Protein AF-A0A5B7CXS8-F1 (afdb_monomer)

Foldseek 3Di:
DDDDDDDDPDPVPVVVLVVVLLVLLVPDDDLVSSVVSCCVDPVVVVVDDSVNSVVSNVVSVCVVVVVPDD

pLDDT: mean 74.78, std 15.46, range [39.06, 89.12]

Sequence (70 aa):
MTFSPEHCGIVPFFFFAAAQIWELGQQKQNTMEFAEAVDDSDLEAFGFTDDFIFELWGAITDAKAGRLKK

Structure (mmCIF, N/CA/C/O backbone):
data_AF-A0A5B7CXS8-F1
#
_entry.id   AF-A0A5B7CXS8-F1
#
loop_
_atom_site.group_PDB
_atom_site.id
_atom_site.type_symbol
_atom_site.label_atom_id
_atom_site.label_alt_id
_atom_site.label_comp_id
_atom_site.label_asym_id
_atom_site.label_entity_id
_atom_site.label_seq_id
_atom_site.pdbx_PDB_ins_code
_atom_site.Cartn_x
_atom_site.Cartn_y
_atom_site.Cartn_z
_atom_site.occupancy
_atom_site.B_iso_or_equiv
_atom_site.auth_seq_id
_atom_site.auth_comp_id
_atom_site.auth_asym_id
_atom_site.auth_atom_id
_atom_site.pdbx_PDB_model_num
ATOM 1 N N . MET A 1 1 ? -12.387 -20.757 -6.357 1.00 39.44 1 MET A N 1
ATOM 2 C CA . MET A 1 1 ? -12.693 -19.729 -7.371 1.00 39.44 1 MET A CA 1
ATOM 3 C C . MET A 1 1 ? -11.482 -19.667 -8.282 1.00 39.44 1 MET A C 1
ATOM 5 O O . MET A 1 1 ? -10.535 -18.959 -7.991 1.00 39.44 1 MET A O 1
ATOM 9 N N . THR A 1 2 ? -11.433 -20.546 -9.277 1.00 39.97 2 THR A N 1
ATOM 10 C CA . THR A 1 2 ? -10.317 -20.656 -10.224 1.00 39.97 2 THR A CA 1
ATOM 11 C C . THR A 1 2 ? -10.618 -19.746 -11.405 1.00 39.97 2 THR A C 1
ATOM 13 O O . THR A 1 2 ? -11.517 -20.045 -12.191 1.00 39.97 2 THR A O 1
ATOM 16 N N . PHE A 1 3 ? -9.931 -18.608 -11.473 1.00 41.66 3 PHE A N 1
ATOM 17 C CA . PHE A 1 3 ? -10.035 -17.659 -12.576 1.00 41.66 3 PHE A CA 1
ATOM 18 C C . PHE A 1 3 ? -9.212 -18.203 -13.752 1.00 41.66 3 PHE A C 1
ATOM 20 O O . PHE A 1 3 ? -8.012 -18.433 -13.621 1.00 41.66 3 PHE A O 1
ATOM 27 N N . SER A 1 4 ? -9.884 -18.512 -14.860 1.00 39.06 4 SER A N 1
ATOM 28 C CA . SER A 1 4 ? -9.279 -19.091 -16.063 1.00 39.06 4 SER A CA 1
ATOM 29 C C . SER A 1 4 ? -8.705 -17.964 -16.938 1.00 39.06 4 SER A C 1
ATOM 31 O O . SER A 1 4 ? -9.443 -17.014 -17.215 1.00 39.06 4 SER A O 1
ATOM 33 N N . PRO A 1 5 ? -7.420 -18.003 -17.341 1.00 58.84 5 PRO A N 1
ATOM 34 C CA . PRO A 1 5 ? -6.783 -16.898 -18.040 1.00 58.84 5 PRO A CA 1
ATOM 35 C C . PRO A 1 5 ? -6.811 -17.151 -19.545 1.00 58.84 5 PRO A C 1
ATOM 37 O O . PRO A 1 5 ? -5.875 -17.698 -20.121 1.00 58.84 5 PRO A O 1
ATOM 40 N N . GLU A 1 6 ? -7.877 -16.729 -20.213 1.00 55.12 6 GLU A N 1
ATOM 41 C CA . GLU A 1 6 ? -7.863 -16.655 -21.667 1.00 55.12 6 GLU A CA 1
ATOM 42 C C . GLU A 1 6 ? -8.600 -15.399 -22.144 1.00 55.12 6 GLU A C 1
ATOM 44 O O . GLU A 1 6 ? -9.786 -15.221 -21.891 1.00 55.12 6 GLU A O 1
ATOM 49 N N . HIS A 1 7 ? -7.861 -14.545 -22.860 1.00 50.44 7 HIS A N 1
ATOM 50 C CA . HIS A 1 7 ? -8.323 -13.387 -23.638 1.00 50.44 7 HIS A CA 1
ATOM 51 C C . HIS A 1 7 ? -8.673 -12.093 -22.877 1.00 50.44 7 HIS A C 1
ATOM 53 O O . HIS A 1 7 ? -9.829 -11.854 -22.552 1.00 50.44 7 HIS A O 1
ATOM 59 N N . CYS A 1 8 ? -7.715 -11.160 -22.761 1.00 39.06 8 CYS A N 1
ATOM 60 C CA . CYS A 1 8 ? -7.918 -9.795 -23.283 1.00 39.06 8 CYS A CA 1
ATOM 61 C C . CYS A 1 8 ? -6.613 -8.982 -23.290 1.00 39.06 8 CYS A C 1
ATOM 63 O O . CYS A 1 8 ? -5.910 -8.902 -22.289 1.00 39.06 8 CYS A O 1
ATOM 65 N N . GLY A 1 9 ? -6.279 -8.371 -24.426 1.00 47.03 9 GLY A N 1
ATOM 66 C CA . GLY A 1 9 ? -5.065 -7.577 -24.598 1.00 47.03 9 GLY A CA 1
ATOM 67 C C . GLY A 1 9 ? -5.082 -6.267 -23.806 1.00 47.03 9 GLY A C 1
ATOM 68 O O . GLY A 1 9 ? -6.083 -5.562 -23.792 1.00 47.03 9 GLY A O 1
ATOM 69 N N . ILE A 1 10 ? -3.937 -5.942 -23.198 1.00 54.94 10 ILE A N 1
ATOM 70 C CA . ILE A 1 10 ? -3.439 -4.612 -22.780 1.00 54.94 10 ILE A CA 1
ATOM 71 C C . ILE A 1 10 ? -4.237 -3.861 -21.685 1.00 54.94 10 ILE A C 1
ATOM 73 O O . ILE A 1 10 ? -3.621 -3.191 -20.863 1.00 54.94 10 ILE A O 1
ATOM 77 N N . VAL A 1 11 ? -5.560 -4.006 -21.583 1.00 48.06 11 VAL A N 1
ATOM 78 C CA . VAL A 1 11 ? -6.405 -3.342 -20.567 1.00 48.06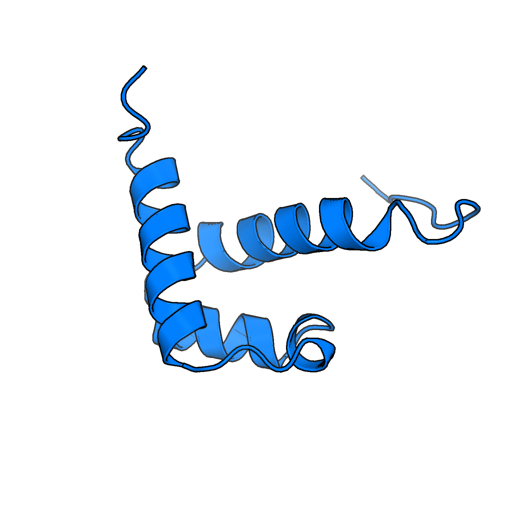 11 VAL A CA 1
ATOM 79 C C . VAL A 1 11 ? -6.697 -4.115 -19.260 1.00 48.06 11 VAL A C 1
ATOM 81 O O . VAL A 1 11 ? -7.015 -3.440 -18.282 1.00 48.06 11 VAL A O 1
ATOM 84 N N . PRO A 1 12 ? -6.565 -5.457 -19.125 1.00 55.97 12 PRO A N 1
ATOM 85 C CA . PRO A 1 12 ? -6.857 -6.116 -17.844 1.00 55.97 12 PRO A CA 1
ATOM 86 C C . PRO A 1 12 ? -5.701 -6.067 -16.834 1.00 55.97 12 PRO A C 1
ATOM 88 O O . PRO A 1 12 ? -5.925 -6.317 -15.652 1.00 55.97 12 PRO A O 1
ATOM 91 N N . PHE A 1 13 ? -4.481 -5.728 -17.263 1.00 54.06 13 PHE A N 1
ATOM 92 C CA . PHE A 1 13 ? -3.295 -5.820 -16.404 1.00 54.06 13 PHE A CA 1
ATOM 93 C C . PHE A 1 13 ? -3.346 -4.838 -15.224 1.00 54.06 13 PHE A C 1
ATOM 95 O O . PHE A 1 13 ? -3.052 -5.216 -14.097 1.00 54.06 13 PHE A O 1
ATOM 102 N N . PHE A 1 14 ? -3.806 -3.602 -15.449 1.00 58.12 14 PHE A N 1
ATOM 103 C CA . PHE A 1 14 ? -3.857 -2.575 -14.399 1.00 58.12 14 PHE A CA 1
ATOM 104 C C . PHE A 1 14 ? -4.968 -2.810 -13.367 1.00 58.12 14 PHE A C 1
ATOM 106 O O . PHE A 1 14 ? -4.759 -2.592 -12.175 1.00 58.12 14 PHE A O 1
ATOM 113 N N . PHE A 1 15 ? -6.144 -3.279 -13.801 1.00 61.84 15 PHE A N 1
ATOM 114 C CA . PHE A 1 15 ? -7.219 -3.628 -12.866 1.00 61.84 15 PHE A CA 1
ATOM 115 C C . PHE A 1 15 ? -6.829 -4.838 -12.013 1.00 61.84 15 PHE A C 1
ATOM 117 O O . PHE A 1 15 ? -7.052 -4.845 -10.804 1.00 61.84 15 PHE A O 1
ATOM 124 N N . PHE A 1 16 ? -6.191 -5.835 -12.630 1.00 67.56 16 PHE A N 1
ATOM 125 C CA . PHE A 1 16 ? -5.703 -7.006 -11.916 1.00 67.56 16 PHE A CA 1
ATOM 126 C C . PHE A 1 16 ? -4.554 -6.656 -10.959 1.00 67.56 16 PHE A C 1
ATOM 128 O O . PHE A 1 16 ? -4.543 -7.142 -9.837 1.00 67.56 16 PHE A O 1
ATOM 135 N N . ALA A 1 17 ? -3.647 -5.750 -11.339 1.00 73.00 17 ALA A N 1
ATOM 136 C CA . ALA A 1 17 ? -2.587 -5.255 -10.459 1.00 73.00 17 ALA A CA 1
ATOM 137 C C . ALA A 1 17 ? -3.151 -4.582 -9.198 1.00 73.00 17 ALA A C 1
ATOM 139 O O . ALA A 1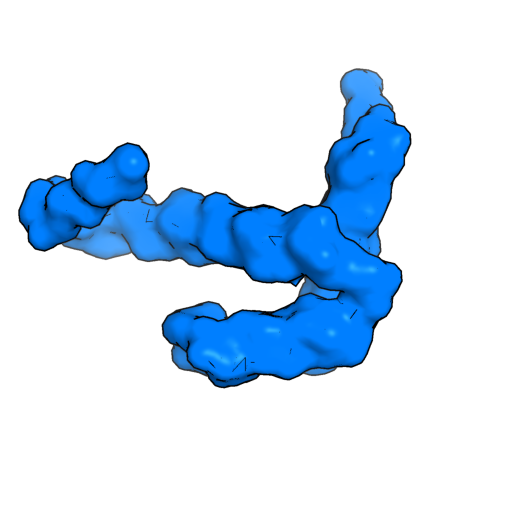 17 ? -2.712 -4.889 -8.095 1.00 73.00 17 ALA A O 1
ATOM 140 N N . ALA A 1 18 ? -4.170 -3.728 -9.335 1.00 78.25 18 ALA A N 1
ATOM 141 C CA . ALA A 1 18 ? -4.813 -3.089 -8.186 1.00 78.25 18 ALA A CA 1
ATOM 142 C C . ALA A 1 18 ? -5.510 -4.102 -7.257 1.00 78.25 18 ALA A C 1
ATOM 144 O O . ALA A 1 18 ? -5.411 -3.988 -6.035 1.00 78.25 18 ALA A O 1
ATOM 145 N N . ALA A 1 19 ? -6.188 -5.105 -7.826 1.00 81.75 19 ALA A N 1
ATOM 146 C CA . ALA A 1 19 ? -6.795 -6.182 -7.049 1.00 81.75 19 ALA A CA 1
ATOM 147 C C . ALA A 1 19 ? -5.734 -7.021 -6.318 1.00 81.75 19 ALA A C 1
ATOM 149 O O . ALA A 1 19 ? -5.878 -7.256 -5.123 1.00 81.75 19 ALA A O 1
ATOM 150 N N . GLN A 1 20 ? -4.639 -7.384 -6.993 1.00 84.00 20 GLN A N 1
ATOM 151 C CA . GLN A 1 20 ? -3.525 -8.112 -6.382 1.00 84.00 20 GLN A CA 1
ATOM 152 C C . GLN A 1 20 ? -2.872 -7.319 -5.249 1.00 84.00 20 GLN A C 1
ATOM 154 O O . GLN A 1 20 ? -2.660 -7.864 -4.174 1.00 84.00 20 GLN A O 1
ATOM 159 N N . ILE A 1 21 ? -2.611 -6.024 -5.444 1.00 85.06 21 ILE A N 1
ATOM 160 C CA . ILE A 1 21 ? -2.092 -5.134 -4.394 1.00 85.06 21 ILE A CA 1
ATOM 161 C C . ILE A 1 21 ? -2.992 -5.168 -3.155 1.00 85.06 21 ILE A C 1
ATOM 163 O O . ILE A 1 21 ? -2.505 -5.260 -2.027 1.00 85.06 21 ILE A O 1
ATOM 167 N N . TRP A 1 22 ? -4.308 -5.079 -3.359 1.00 85.94 22 TRP A N 1
ATOM 168 C CA . TRP A 1 22 ? -5.278 -5.135 -2.272 1.00 85.94 22 TRP A CA 1
ATOM 169 C C . TRP A 1 22 ? -5.253 -6.502 -1.577 1.00 85.94 22 TRP A C 1
ATOM 171 O O . TRP A 1 22 ? -5.147 -6.542 -0.353 1.00 85.94 22 TRP A O 1
ATOM 181 N N . GLU A 1 23 ? -5.246 -7.603 -2.335 1.00 84.56 23 GLU A N 1
ATOM 182 C CA . GLU A 1 23 ? -5.164 -8.969 -1.800 1.00 84.56 23 GLU A CA 1
ATOM 183 C C . GLU A 1 23 ? -3.879 -9.226 -1.007 1.00 84.56 23 GLU A C 1
ATOM 185 O O . GLU A 1 23 ? -3.935 -9.810 0.079 1.00 84.56 23 GLU A O 1
ATOM 190 N N . LEU A 1 24 ? -2.742 -8.716 -1.482 1.00 85.56 24 LEU A N 1
ATOM 191 C CA . LEU A 1 24 ? -1.466 -8.786 -0.779 1.00 85.56 24 LEU A CA 1
ATOM 192 C C . LEU A 1 24 ? -1.503 -7.931 0.490 1.00 85.56 24 LEU A C 1
ATOM 194 O O . LEU A 1 24 ? -1.177 -8.421 1.564 1.00 85.56 24 LEU A O 1
ATOM 198 N N . GLY A 1 25 ? -1.953 -6.676 0.418 1.00 84.12 25 GLY A N 1
ATOM 199 C CA . GLY A 1 25 ? -1.914 -5.754 1.556 1.00 84.12 25 GLY A CA 1
ATOM 200 C C . GLY A 1 25 ? -2.973 -6.001 2.631 1.00 84.12 25 GLY A C 1
ATOM 201 O O . GLY A 1 25 ? -2.700 -5.807 3.816 1.00 84.12 25 GLY A O 1
ATOM 202 N N . GLN A 1 26 ? -4.171 -6.474 2.278 1.00 83.38 26 GLN A N 1
ATOM 203 C CA . GLN A 1 26 ? -5.262 -6.673 3.243 1.00 83.38 26 GLN A CA 1
ATOM 204 C C . GLN A 1 26 ? -4.928 -7.733 4.305 1.00 83.38 26 GLN A C 1
ATOM 206 O O . GLN A 1 26 ? -5.390 -7.618 5.451 1.00 83.38 26 GLN A 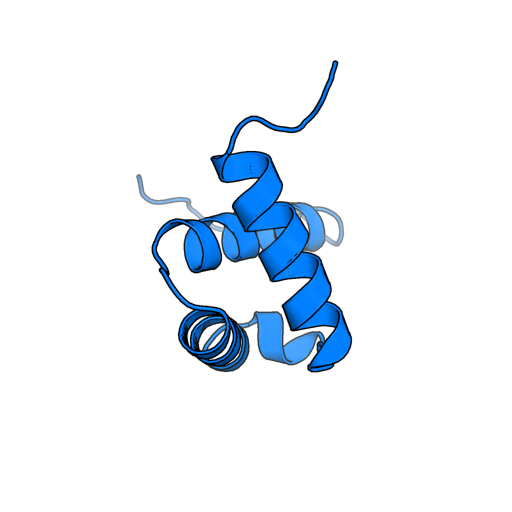O 1
ATOM 211 N N . GLN A 1 27 ? -4.136 -8.746 3.925 1.00 81.38 27 GLN A N 1
ATOM 212 C CA . GLN A 1 27 ? -3.723 -9.856 4.788 1.00 81.38 27 GLN A CA 1
ATOM 213 C C . GLN A 1 27 ? -2.512 -9.523 5.666 1.00 81.38 27 GLN A C 1
ATOM 215 O O . GLN A 1 27 ? -2.293 -10.199 6.671 1.00 81.38 27 GLN A O 1
ATOM 220 N N . LYS A 1 28 ? -1.748 -8.482 5.327 1.00 85.00 28 LYS A N 1
ATOM 221 C CA . LYS A 1 28 ? -0.567 -8.069 6.091 1.00 85.00 28 LYS A CA 1
ATOM 222 C C . LYS A 1 28 ? -0.939 -7.098 7.208 1.00 85.00 28 LYS A C 1
ATOM 224 O O . LYS A 1 28 ? -1.999 -6.462 7.197 1.00 85.00 28 LYS A O 1
ATOM 229 N N . GLN A 1 29 ? -0.067 -7.013 8.210 1.00 78.50 29 GLN A N 1
ATOM 230 C CA . GLN A 1 29 ? -0.239 -6.123 9.364 1.00 78.50 29 GLN A CA 1
ATOM 231 C C . GLN A 1 29 ? 0.790 -4.992 9.410 1.00 78.50 29 GLN A C 1
ATOM 233 O O . GLN A 1 29 ? 0.545 -3.992 10.082 1.00 78.50 29 GLN A O 1
ATOM 238 N N . ASN A 1 30 ? 1.900 -5.118 8.677 1.00 82.81 30 ASN A N 1
ATOM 239 C CA . ASN A 1 30 ? 3.011 -4.174 8.701 1.00 82.81 30 ASN A CA 1
ATOM 240 C C . ASN A 1 30 ? 3.480 -3.836 7.282 1.00 82.81 30 ASN A C 1
ATOM 242 O O . ASN A 1 30 ? 3.482 -4.702 6.408 1.00 82.81 30 ASN A O 1
ATOM 246 N N . THR A 1 31 ? 3.954 -2.603 7.074 1.00 84.69 31 THR A N 1
ATOM 247 C CA . THR A 1 31 ? 4.457 -2.130 5.771 1.00 84.69 31 THR A CA 1
ATOM 248 C C . THR A 1 31 ? 5.603 -2.983 5.237 1.00 84.69 31 THR A C 1
ATOM 250 O O . THR A 1 31 ? 5.655 -3.238 4.045 1.00 84.69 31 THR A O 1
ATOM 253 N N . MET A 1 32 ? 6.487 -3.469 6.112 1.00 86.38 32 MET A N 1
ATOM 254 C CA . MET A 1 32 ? 7.616 -4.319 5.719 1.00 86.38 32 MET A CA 1
ATOM 255 C C . MET A 1 32 ? 7.155 -5.652 5.112 1.00 86.38 32 MET A C 1
ATOM 257 O O . MET A 1 32 ? 7.680 -6.069 4.090 1.00 86.38 32 MET A O 1
ATOM 261 N N . GLU A 1 33 ? 6.129 -6.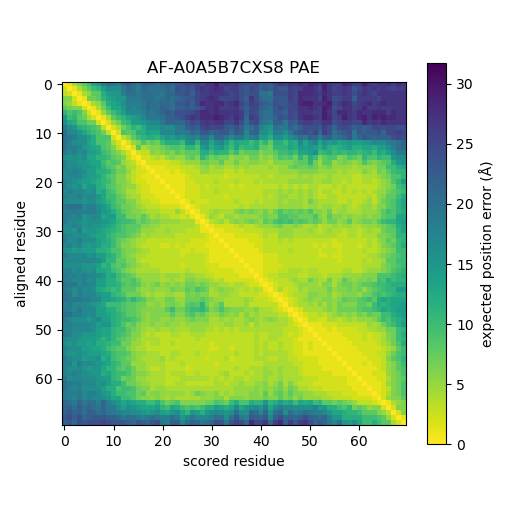288 5.687 1.00 88.12 33 GLU A N 1
ATOM 262 C CA . GLU A 1 33 ? 5.580 -7.535 5.133 1.00 88.12 33 GLU A CA 1
ATOM 263 C C . GLU A 1 33 ? 4.771 -7.304 3.851 1.00 88.12 33 GLU A C 1
ATOM 265 O O . GLU A 1 33 ? 4.581 -8.226 3.060 1.00 88.12 33 GLU A O 1
ATOM 270 N N . PHE A 1 34 ? 4.236 -6.093 3.676 1.00 87.38 34 PHE A N 1
ATOM 271 C CA . PHE A 1 34 ? 3.593 -5.685 2.434 1.00 87.38 34 PHE A CA 1
ATOM 272 C C . PHE A 1 34 ? 4.629 -5.435 1.333 1.00 87.38 34 PHE A C 1
ATOM 274 O O . PHE A 1 34 ? 4.439 -5.933 0.232 1.00 87.38 34 PHE A O 1
ATOM 281 N N . ALA A 1 35 ? 5.731 -4.746 1.641 1.00 87.50 35 ALA A N 1
ATOM 282 C CA . ALA A 1 35 ? 6.843 -4.526 0.717 1.00 87.50 35 ALA A CA 1
ATOM 283 C C . ALA A 1 35 ? 7.424 -5.857 0.217 1.00 87.50 35 ALA A C 1
ATOM 285 O O . ALA A 1 35 ? 7.473 -6.085 -0.984 1.00 87.50 35 ALA A O 1
ATOM 286 N N . GLU A 1 36 ? 7.729 -6.781 1.134 1.00 87.94 36 GLU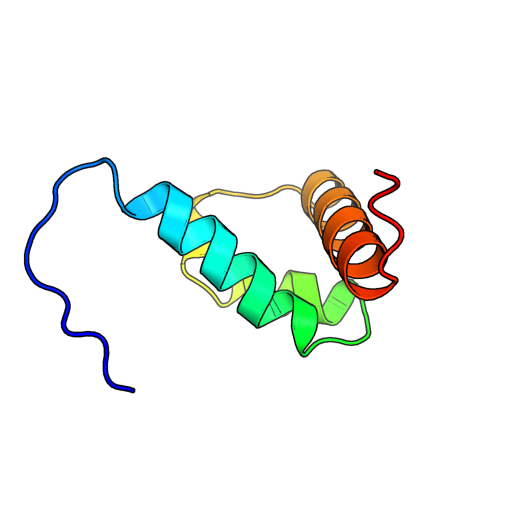 A N 1
ATOM 287 C CA . GLU A 1 36 ? 8.232 -8.117 0.785 1.00 87.94 36 GLU A CA 1
ATOM 288 C C . GLU A 1 36 ? 7.251 -8.893 -0.108 1.00 87.94 36 GLU A C 1
ATOM 290 O O . GLU A 1 36 ? 7.655 -9.559 -1.052 1.00 87.94 36 GLU A O 1
ATOM 295 N N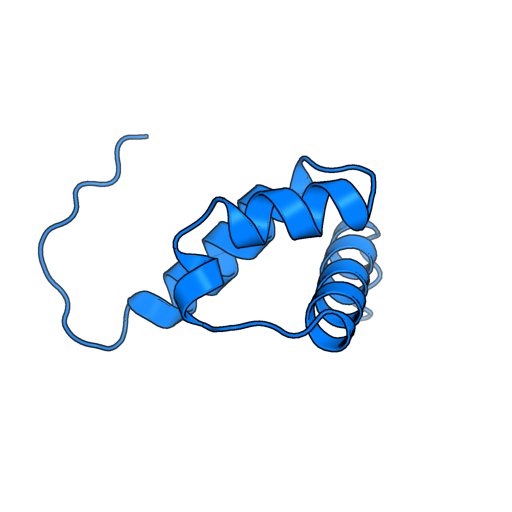 . ALA A 1 37 ? 5.945 -8.781 0.148 1.00 86.62 37 ALA A N 1
ATOM 296 C CA . ALA A 1 37 ? 4.933 -9.449 -0.665 1.00 86.62 37 ALA A CA 1
ATOM 297 C C . ALA A 1 37 ? 4.765 -8.824 -2.060 1.00 86.62 37 ALA A C 1
ATOM 299 O O . ALA A 1 37 ? 4.358 -9.519 -2.990 1.00 86.62 37 ALA A O 1
ATOM 300 N N . VAL A 1 38 ? 5.039 -7.525 -2.204 1.00 84.81 38 VAL A N 1
ATOM 301 C CA . VAL A 1 38 ? 5.045 -6.833 -3.498 1.00 84.81 38 VAL A CA 1
ATOM 302 C C . VAL A 1 38 ? 6.278 -7.228 -4.312 1.00 84.81 38 VAL A C 1
ATOM 304 O O . VAL A 1 38 ? 6.116 -7.507 -5.499 1.00 84.81 38 VAL A O 1
ATOM 307 N N . ASP A 1 39 ? 7.447 -7.319 -3.674 1.00 85.06 39 ASP A N 1
ATOM 308 C CA . ASP A 1 39 ? 8.697 -7.781 -4.298 1.00 85.06 39 ASP A CA 1
ATOM 309 C C . ASP A 1 39 ? 8.627 -9.266 -4.706 1.00 85.06 39 ASP A C 1
ATOM 311 O O . ASP A 1 39 ? 9.074 -9.640 -5.782 1.00 85.06 39 ASP A O 1
ATOM 315 N N . ASP A 1 40 ? 7.988 -10.130 -3.908 1.00 85.31 40 ASP A N 1
ATOM 316 C CA . ASP A 1 40 ? 7.803 -11.555 -4.254 1.00 85.31 40 ASP A CA 1
ATOM 317 C C . ASP A 1 40 ? 6.766 -11.781 -5.381 1.00 85.31 40 ASP A C 1
ATOM 319 O O . ASP A 1 40 ? 6.619 -12.888 -5.900 1.00 85.31 40 ASP A O 1
ATOM 323 N N . SER A 1 41 ? 6.031 -10.736 -5.777 1.00 82.81 41 SER A N 1
ATOM 324 C CA . SER A 1 41 ? 4.961 -10.806 -6.778 1.00 82.81 41 SER A CA 1
ATOM 325 C C . SER A 1 41 ? 5.372 -10.208 -8.127 1.00 82.81 41 SER A C 1
ATOM 327 O O . SER A 1 41 ? 6.291 -9.403 -8.228 1.00 82.81 41 SER A O 1
ATOM 329 N N . ASP A 1 42 ? 4.575 -10.455 -9.175 1.00 79.50 42 ASP A N 1
ATOM 330 C CA . ASP A 1 42 ? 4.712 -9.795 -10.492 1.00 79.50 42 ASP A CA 1
ATOM 331 C C . ASP A 1 42 ? 4.578 -8.252 -10.450 1.00 79.50 42 ASP A C 1
ATOM 333 O O . ASP A 1 42 ? 4.743 -7.567 -11.461 1.00 79.50 42 ASP A O 1
ATOM 337 N N . LEU A 1 43 ? 4.259 -7.687 -9.282 1.00 77.31 43 LEU A N 1
ATOM 338 C CA . LEU A 1 43 ? 4.258 -6.251 -9.020 1.00 77.31 43 LEU A CA 1
ATOM 339 C C . LEU A 1 43 ? 5.681 -5.679 -8.908 1.00 77.31 43 LEU A C 1
ATOM 341 O O . LEU A 1 43 ? 5.858 -4.496 -9.194 1.00 77.31 43 LEU A O 1
ATOM 345 N N . GLU A 1 44 ? 6.692 -6.502 -8.610 1.00 80.25 44 GLU A N 1
ATOM 346 C CA . GLU A 1 44 ? 8.112 -6.120 -8.662 1.00 80.25 44 GLU A CA 1
ATOM 347 C C . GLU A 1 44 ? 8.499 -5.608 -10.058 1.00 80.25 44 GLU A C 1
ATOM 349 O O . GLU A 1 44 ? 9.242 -4.638 -10.196 1.00 80.25 44 GLU A O 1
ATOM 354 N N . ALA A 1 45 ? 7.907 -6.177 -11.116 1.00 76.31 45 ALA A N 1
ATOM 355 C CA . ALA A 1 45 ? 8.153 -5.756 -12.495 1.00 76.31 45 ALA A CA 1
ATOM 356 C C . ALA A 1 45 ? 7.709 -4.308 -12.786 1.00 76.31 45 ALA A C 1
ATOM 358 O O . ALA A 1 45 ? 8.143 -3.721 -13.780 1.00 76.31 45 ALA A O 1
ATOM 359 N N . PHE A 1 46 ? 6.864 -3.715 -11.932 1.00 78.06 46 PHE A N 1
ATOM 360 C CA . PHE A 1 46 ? 6.527 -2.291 -12.000 1.00 78.06 46 PHE A CA 1
ATOM 361 C C . PHE A 1 46 ? 7.596 -1.393 -11.366 1.00 78.06 46 PHE A C 1
ATOM 363 O O . PHE A 1 46 ? 7.608 -0.196 -11.653 1.00 78.06 46 PHE A O 1
ATOM 370 N N . GLY A 1 47 ? 8.494 -1.944 -10.544 1.00 76.88 47 GLY A N 1
ATOM 371 C CA . GLY A 1 47 ? 9.590 -1.213 -9.915 1.00 76.88 47 GLY A CA 1
ATOM 372 C C . GLY A 1 47 ? 9.106 -0.134 -8.949 1.00 76.88 47 GLY A C 1
ATOM 373 O O . GLY A 1 47 ? 9.551 1.012 -9.033 1.00 76.88 47 GLY A O 1
ATOM 374 N N . PHE A 1 48 ? 8.158 -0.471 -8.069 1.00 80.88 48 PHE A N 1
ATOM 375 C CA . PHE A 1 48 ? 7.684 0.459 -7.048 1.00 80.88 48 PHE A CA 1
ATOM 376 C C . PHE A 1 48 ? 8.830 0.870 -6.119 1.00 80.88 48 PHE A C 1
ATOM 378 O O . PHE A 1 48 ? 9.603 0.041 -5.652 1.00 80.88 48 PHE A O 1
ATOM 385 N N . THR A 1 49 ? 8.948 2.167 -5.854 1.00 85.81 49 THR A N 1
ATOM 386 C CA . THR A 1 49 ? 9.913 2.689 -4.884 1.00 85.81 49 THR A CA 1
ATOM 387 C C . THR A 1 49 ? 9.383 2.515 -3.466 1.00 85.81 49 THR A C 1
ATOM 389 O O . THR A 1 49 ? 8.169 2.494 -3.257 1.00 85.81 49 THR A O 1
ATOM 392 N N . ASP A 1 50 ? 10.278 2.482 -2.474 1.00 84.50 50 ASP A N 1
ATOM 393 C CA . ASP A 1 50 ? 9.889 2.406 -1.060 1.00 84.50 50 ASP A CA 1
ATOM 394 C C . ASP A 1 50 ? 8.854 3.481 -0.681 1.00 84.50 50 ASP A C 1
ATOM 396 O O . ASP A 1 50 ? 7.874 3.190 -0.001 1.00 84.50 50 ASP A O 1
ATOM 400 N N . ASP A 1 51 ? 9.025 4.713 -1.175 1.00 87.75 51 ASP A N 1
ATOM 401 C CA . ASP A 1 51 ? 8.106 5.841 -0.949 1.00 87.75 51 ASP A CA 1
ATOM 402 C C . ASP A 1 51 ? 6.681 5.537 -1.447 1.00 87.75 51 ASP A C 1
ATOM 404 O O . ASP A 1 51 ? 5.707 5.709 -0.712 1.00 87.75 51 ASP A O 1
ATOM 408 N N . PHE A 1 52 ? 6.563 4.953 -2.644 1.00 86.06 52 PHE A N 1
ATOM 409 C CA . PHE A 1 52 ? 5.275 4.546 -3.199 1.00 86.06 52 PHE A CA 1
ATOM 410 C C . PHE A 1 52 ? 4.647 3.388 -2.411 1.00 86.06 52 PHE A C 1
ATOM 412 O O . PHE A 1 52 ? 3.436 3.372 -2.192 1.00 86.06 52 PHE A O 1
ATOM 419 N N . ILE A 1 53 ? 5.452 2.431 -1.938 1.00 86.56 53 ILE A N 1
ATOM 420 C CA . ILE A 1 53 ? 4.982 1.340 -1.071 1.00 86.56 53 ILE A CA 1
ATOM 421 C C . ILE A 1 53 ? 4.411 1.896 0.244 1.00 86.56 53 ILE A C 1
ATOM 423 O O . ILE A 1 53 ? 3.365 1.423 0.703 1.00 86.56 53 ILE A O 1
ATOM 427 N N . PHE A 1 54 ? 5.034 2.925 0.833 1.00 88.56 54 PHE A N 1
ATOM 428 C CA . PHE A 1 54 ? 4.505 3.607 2.019 1.00 88.56 54 PHE A CA 1
ATOM 429 C C . PHE A 1 54 ? 3.165 4.301 1.741 1.00 88.56 54 PHE A C 1
ATOM 431 O O . PHE A 1 54 ? 2.228 4.142 2.530 1.00 88.56 54 PHE A O 1
ATOM 438 N N . GLU A 1 55 ? 3.042 5.035 0.632 1.00 89.12 55 GLU A N 1
ATOM 439 C CA . GLU A 1 55 ? 1.782 5.680 0.234 1.00 89.12 55 GLU A CA 1
ATOM 440 C C . GLU A 1 55 ? 0.668 4.654 -0.006 1.00 89.12 55 GLU A C 1
ATOM 442 O O . GLU A 1 55 ? -0.456 4.814 0.477 1.00 89.12 55 GLU A O 1
ATOM 447 N N . LEU A 1 56 ? 0.991 3.566 -0.703 1.00 87.44 56 LEU A N 1
ATOM 448 C CA . LEU A 1 56 ? 0.063 2.491 -1.027 1.00 87.44 56 LEU A CA 1
ATOM 449 C C . LEU A 1 56 ? -0.406 1.756 0.229 1.00 87.44 56 LEU A C 1
ATOM 451 O O . LEU A 1 56 ? -1.601 1.515 0.400 1.00 87.44 56 LEU A O 1
ATOM 455 N N . TRP A 1 57 ? 0.506 1.474 1.160 1.00 88.38 57 TRP A N 1
ATOM 456 C CA . TRP A 1 57 ? 0.158 0.947 2.476 1.00 88.38 57 TRP A CA 1
ATOM 457 C C . TRP A 1 57 ? -0.749 1.910 3.256 1.00 88.38 57 TRP A C 1
ATOM 459 O O . TRP A 1 57 ? -1.730 1.487 3.877 1.00 88.38 57 TRP A O 1
ATOM 469 N N . GLY A 1 58 ? -0.477 3.214 3.185 1.00 87.88 58 GLY A N 1
ATOM 470 C CA . GLY A 1 58 ? -1.352 4.258 3.717 1.00 87.88 58 GLY A CA 1
ATOM 471 C C . GLY A 1 58 ? -2.760 4.186 3.122 1.00 87.88 58 GLY A C 1
ATOM 472 O O . GLY A 1 58 ? -3.738 4.146 3.866 1.00 87.88 58 GLY A O 1
ATOM 473 N N . ALA A 1 59 ? -2.877 4.073 1.798 1.00 87.44 59 ALA A N 1
ATOM 474 C CA . ALA A 1 59 ? -4.159 3.944 1.109 1.00 87.44 59 ALA A CA 1
ATOM 475 C C . ALA A 1 59 ? -4.909 2.654 1.491 1.00 87.44 59 ALA A C 1
ATOM 477 O O . ALA A 1 59 ? -6.113 2.690 1.742 1.00 87.44 59 ALA A O 1
ATOM 478 N N . ILE A 1 60 ? -4.208 1.521 1.594 1.00 85.69 60 ILE A N 1
ATOM 479 C CA . ILE A 1 60 ? -4.790 0.225 1.977 1.00 85.69 60 ILE A CA 1
ATOM 480 C C . ILE A 1 60 ? -5.290 0.264 3.421 1.00 85.69 60 ILE A C 1
ATOM 482 O O . ILE A 1 60 ? -6.409 -0.165 3.706 1.00 85.69 60 ILE A O 1
ATOM 486 N N . THR A 1 61 ? -4.487 0.793 4.346 1.00 86.88 61 THR A N 1
ATOM 487 C CA . THR A 1 61 ? -4.875 0.915 5.757 1.00 86.88 61 THR A CA 1
ATOM 488 C C . THR A 1 61 ? -6.009 1.917 5.959 1.00 86.88 61 THR A C 1
ATOM 490 O O . THR A 1 61 ? -6.896 1.663 6.776 1.00 86.88 61 THR A O 1
ATOM 493 N N . ASP A 1 62 ? -6.045 3.006 5.189 1.00 85.94 62 ASP A N 1
ATOM 494 C CA . ASP A 1 62 ? -7.140 3.979 5.206 1.00 85.94 62 ASP A CA 1
ATOM 495 C C . ASP A 1 62 ? -8.449 3.387 4.654 1.00 85.94 62 ASP A C 1
ATOM 497 O O . ASP A 1 62 ? -9.505 3.484 5.291 1.00 85.94 62 ASP A O 1
ATOM 501 N N . ALA A 1 63 ? -8.369 2.657 3.537 1.00 84.69 63 ALA A N 1
ATOM 502 C CA . ALA A 1 63 ? -9.488 1.913 2.967 1.00 84.69 63 ALA A CA 1
ATOM 503 C C . ALA A 1 63 ? -10.001 0.821 3.926 1.00 84.69 63 ALA A C 1
ATOM 505 O O . ALA A 1 63 ? -11.209 0.700 4.135 1.00 84.69 63 ALA A O 1
ATOM 506 N N . LYS A 1 64 ? -9.101 0.082 4.590 1.00 80.56 64 LYS A N 1
ATOM 507 C CA . LYS A 1 64 ? -9.427 -0.927 5.616 1.00 80.56 64 LYS A CA 1
ATOM 508 C C . LYS A 1 64 ? -10.059 -0.308 6.865 1.00 80.56 64 LYS A C 1
ATOM 510 O O . LYS A 1 64 ? -10.946 -0.908 7.466 1.00 80.56 64 LYS A O 1
ATOM 515 N N . ALA A 1 65 ? -9.646 0.902 7.236 1.00 83.06 65 ALA A N 1
AT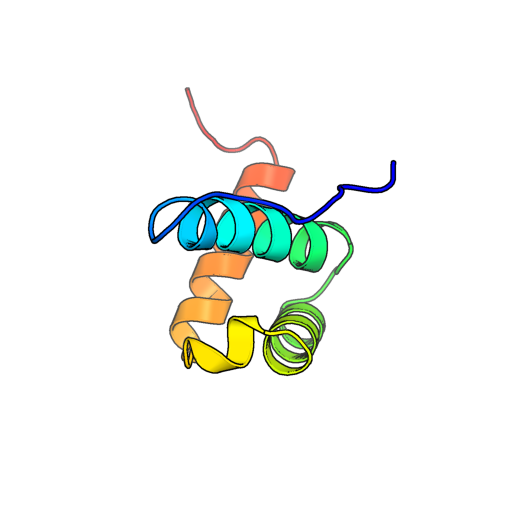OM 516 C CA . ALA A 1 65 ? -10.249 1.671 8.321 1.00 83.06 65 ALA A CA 1
ATOM 517 C C . ALA A 1 65 ? -11.605 2.298 7.941 1.00 83.06 65 ALA A C 1
ATOM 519 O O . ALA A 1 65 ? -12.229 2.942 8.787 1.00 83.06 65 ALA A O 1
ATOM 520 N N . GLY A 1 66 ? -12.062 2.141 6.691 1.00 77.94 66 GLY A N 1
ATOM 521 C CA . GLY A 1 66 ? -13.305 2.736 6.199 1.00 77.94 66 GLY A CA 1
ATOM 522 C C . GLY A 1 66 ? -13.272 4.266 6.198 1.00 77.94 66 GLY A C 1
ATOM 523 O O . GLY A 1 66 ? -14.319 4.905 6.296 1.00 77.94 66 GLY A O 1
ATOM 524 N N . ARG A 1 67 ? -12.073 4.861 6.139 1.00 66.00 67 ARG A N 1
ATOM 525 C CA . ARG A 1 67 ? -11.859 6.313 6.204 1.00 66.00 67 ARG A CA 1
ATOM 526 C C . ARG A 1 67 ? -11.942 7.018 4.858 1.00 66.00 67 ARG A C 1
ATOM 528 O O . ARG A 1 67 ? -11.818 8.242 4.842 1.00 66.00 67 ARG A O 1
ATOM 535 N N . LEU A 1 68 ? -12.266 6.290 3.789 1.00 62.12 68 LEU A N 1
ATOM 536 C CA . LEU A 1 68 ? -12.755 6.837 2.523 1.00 62.12 68 LEU A CA 1
ATOM 537 C C . LEU A 1 68 ? -14.023 7.663 2.801 1.00 62.12 68 LEU A C 1
ATOM 539 O O . LEU A 1 68 ? -15.152 7.176 2.719 1.00 62.12 68 LEU A O 1
ATOM 543 N N . LYS A 1 69 ? -13.825 8.910 3.240 1.00 53.47 69 LYS A N 1
ATOM 544 C CA . LYS A 1 69 ? -14.898 9.848 3.534 1.00 53.47 69 LYS A CA 1
ATOM 545 C C . LYS A 1 69 ? -15.614 10.136 2.219 1.00 53.47 69 LYS A C 1
ATOM 547 O O . LYS A 1 69 ? -14.990 10.535 1.241 1.00 53.47 69 LYS A O 1
ATOM 552 N N . LYS A 1 70 ? -16.910 9.844 2.258 1.00 48.25 70 LYS A N 1
ATOM 553 C CA . LYS A 1 70 ? -17.909 10.033 1.208 1.00 48.25 70 LYS A CA 1
ATOM 554 C C . LYS A 1 70 ? -17.956 11.463 0.685 1.00 48.25 70 LYS A C 1
ATOM 556 O O . LYS A 1 70 ? -17.801 12.383 1.521 1.00 48.25 70 LYS A O 1
#

Radius of gyration: 13.31 Å; Cα contacts (8 Å, |Δi|>4): 30; chains: 1; bounding box: 28×31×34 Å

Mean predicted aligned error: 9.51 Å

Secondary structure (DSSP, 8-state):
---------SSHHHHHHH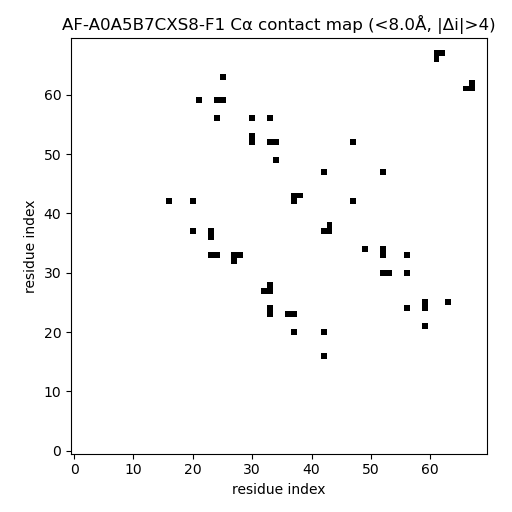HHHHHHHHH-SSHHHHHHHHHTSTTGGG---HHHHHHHHHHHHHHHTT----

Nearest PDB structures (foldseek):
  7q34-assembly1_B  TM=5.260E-01  e=4.954E+00  Lactococcus lactis subsp. lactis

Solvent-accessible surface area (backbone atoms only — not comparable to full-atom values): 4424 Å² total; per-residue (Å²): 136,84,83,77,93,75,90,73,82,91,67,56,60,63,61,50,48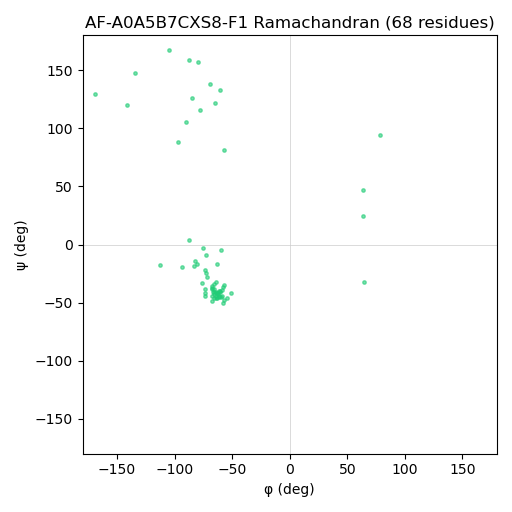,55,51,49,52,47,62,54,44,72,77,42,91,46,67,69,61,32,49,53,52,37,58,77,34,84,55,39,82,72,62,75,48,74,70,55,50,51,52,50,46,49,52,52,53,37,54,74,68,64,61,72,76,128

InterPro domains:
  IPR017379 PDZ domain-containing protein GIPC1/2/3 [PTHR12259] (18-67)
  IPR055349 GIPC, GH2 [PF25082] (18-63)

Organism: Portunus trituberculatus (NCBI:txid210409)